Protein AF-K1UDU7-F1 (afdb_monomer)

Mean predicted aligned error: 19.86 Å

Sequence (129 aa):
VFPCEVSVFATDSSVTPAAYSVSVPALAALLIMSVLLILEVDSDKKCVSIVIHNVIGVKRMKDKMLGGNISPKCEYCEFSTPTNDGDTVLCPKKGVVSKDWYCKKYKYDIFKREPKLHPTAPEFSKSDF

Organism: NCBI:txid408170

Structure (mmCIF, N/CA/C/O backbone):
data_AF-K1UDU7-F1
#
_entry.id   AF-K1UDU7-F1
#
loop_
_atom_site.group_PDB
_atom_site.id
_atom_site.type_symbol
_atom_site.label_atom_id
_atom_site.label_alt_id
_atom_site.label_comp_id
_atom_site.label_asym_id
_atom_site.label_entity_id
_atom_site.label_seq_id
_atom_site.pdbx_PDB_ins_code
_atom_site.Cartn_x
_atom_site.Cartn_y
_atom_site.Cartn_z
_atom_site.occupancy
_atom_site.B_iso_or_equiv
_atom_site.auth_seq_id
_atom_site.auth_comp_id
_atom_site.auth_asym_id
_atom_site.auth_atom_id
_atom_site.pdbx_PDB_model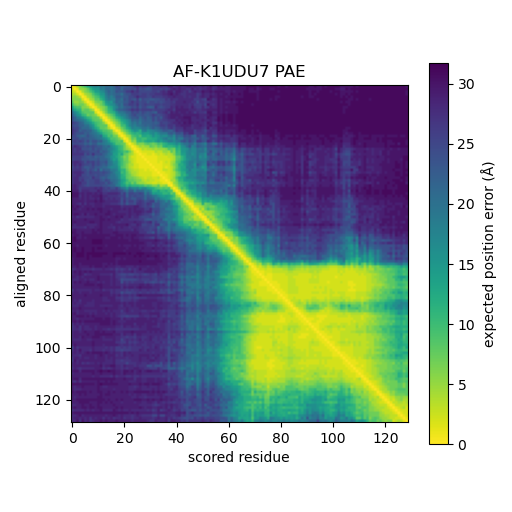_num
ATOM 1 N N . VAL A 1 1 ? -56.305 7.045 87.060 1.00 43.97 1 VAL A N 1
ATOM 2 C CA . VAL A 1 1 ? -55.128 6.664 87.869 1.00 43.97 1 VAL A CA 1
ATOM 3 C C . VAL A 1 1 ? -53.891 6.894 87.016 1.00 43.97 1 VAL A C 1
ATOM 5 O O . VAL A 1 1 ? -53.605 6.094 86.141 1.00 43.97 1 VAL A O 1
ATOM 8 N N . PHE A 1 2 ? -53.262 8.057 87.193 1.00 35.16 2 PHE A N 1
ATOM 9 C CA . PHE A 1 2 ? -51.828 8.262 86.942 1.00 35.16 2 PHE A CA 1
ATOM 10 C C . PHE A 1 2 ? -51.041 7.520 88.047 1.00 35.16 2 PHE A C 1
ATOM 12 O O . PHE A 1 2 ? -51.631 7.266 89.103 1.00 35.16 2 PHE A O 1
ATOM 19 N N . PRO A 1 3 ? -49.785 7.104 87.808 1.00 50.72 3 PRO A N 1
ATOM 20 C CA . PRO A 1 3 ? -48.608 7.990 87.907 1.00 50.72 3 PRO A CA 1
ATOM 21 C C . PRO A 1 3 ? -47.745 7.892 86.624 1.00 50.72 3 PRO A C 1
ATOM 23 O O . PRO A 1 3 ? -47.689 6.840 86.004 1.00 50.72 3 PRO A O 1
ATOM 26 N N . CYS A 1 4 ? -47.198 8.949 86.013 1.00 42.38 4 CYS A N 1
ATOM 27 C CA . CYS A 1 4 ? -46.218 9.929 86.497 1.00 42.38 4 CYS A CA 1
ATOM 28 C C . CYS A 1 4 ? -45.033 9.294 87.229 1.00 42.38 4 CYS A C 1
ATOM 30 O O . CYS A 1 4 ? -45.112 9.140 88.434 1.00 42.38 4 CYS A O 1
ATOM 32 N N . GLU A 1 5 ? -43.915 9.072 86.535 1.00 44.53 5 GLU A N 1
ATOM 33 C CA . GLU A 1 5 ? -42.629 9.581 87.025 1.00 44.53 5 GLU A CA 1
ATOM 34 C C . GLU A 1 5 ? -41.770 10.071 85.856 1.00 44.53 5 GLU A C 1
ATOM 36 O O . GLU A 1 5 ? -41.497 9.367 84.885 1.00 44.53 5 GLU A O 1
ATOM 41 N N . VAL A 1 6 ? -41.402 11.341 85.978 1.00 45.41 6 VAL A N 1
ATOM 42 C CA . VAL A 1 6 ? -40.412 12.080 85.207 1.00 45.41 6 VAL A CA 1
ATOM 43 C C . VAL A 1 6 ? -39.376 12.525 86.237 1.00 45.41 6 VAL A C 1
ATOM 45 O O . VAL A 1 6 ? -39.743 13.192 87.199 1.00 45.41 6 VAL A O 1
ATOM 48 N N . SER A 1 7 ? -38.105 12.187 86.046 1.00 38.25 7 SER A N 1
ATOM 49 C CA . SER A 1 7 ? -36.928 12.913 86.569 1.00 38.25 7 SER A CA 1
ATOM 50 C C . SER A 1 7 ? -35.694 12.297 85.883 1.00 38.25 7 SER A C 1
ATOM 52 O O . SER A 1 7 ? -35.466 11.103 86.011 1.00 38.25 7 SER A O 1
ATOM 54 N N . VAL A 1 8 ? -35.010 12.909 84.906 1.00 38.81 8 VAL A N 1
ATOM 55 C CA . VAL A 1 8 ? -34.413 14.253 84.708 1.00 38.81 8 VAL A CA 1
ATOM 56 C C . VAL A 1 8 ? -33.060 14.412 85.425 1.00 38.81 8 VAL A C 1
ATOM 58 O O . VAL A 1 8 ? -32.942 14.103 86.605 1.00 38.81 8 VAL A O 1
ATOM 61 N N . PHE A 1 9 ? -32.113 14.993 84.665 1.00 30.02 9 PHE A N 1
ATOM 62 C CA . PHE A 1 9 ? -30.778 15.540 84.986 1.00 30.02 9 PHE A CA 1
ATOM 63 C C . PHE A 1 9 ? -29.596 14.562 84.808 1.00 30.02 9 PHE A C 1
ATOM 65 O O . PHE A 1 9 ? -29.650 13.437 85.277 1.00 30.02 9 PHE A O 1
ATOM 72 N N . ALA A 1 10 ? -28.502 14.896 84.109 1.00 34.78 10 ALA A N 1
ATOM 73 C CA . ALA A 1 10 ? -27.901 16.207 83.831 1.00 34.78 10 ALA A CA 1
ATOM 74 C C . ALA A 1 10 ? -27.115 16.199 82.488 1.00 34.78 10 ALA A C 1
ATOM 76 O O . ALA A 1 10 ? -26.538 15.178 82.127 1.00 34.78 10 ALA A O 1
ATOM 77 N N . THR A 1 11 ? -27.291 17.234 81.650 1.00 40.91 11 THR A N 1
ATOM 78 C CA . THR A 1 11 ? -26.280 18.215 81.159 1.00 40.91 11 THR A CA 1
ATOM 79 C C . THR A 1 11 ? -24.948 17.597 80.695 1.00 40.91 11 THR A C 1
ATOM 81 O O . THR A 1 11 ? -24.289 16.891 81.438 1.00 40.91 11 THR A O 1
ATOM 84 N N . ASP A 1 12 ? -24.494 17.803 79.458 1.00 34.12 12 ASP A N 1
ATOM 85 C CA . ASP A 1 12 ? -24.099 19.123 78.973 1.00 34.12 12 ASP A CA 1
ATOM 86 C C . ASP A 1 12 ? -24.155 19.278 77.442 1.00 34.12 12 ASP A C 1
ATOM 88 O O . ASP A 1 12 ? -23.636 18.473 76.680 1.00 34.12 12 ASP A O 1
ATOM 92 N N . SER A 1 13 ? -24.734 20.410 77.047 1.00 41.59 13 SER A N 1
ATOM 93 C CA . SER A 1 13 ? -24.159 21.362 76.097 1.00 41.59 13 SER A CA 1
ATOM 94 C C . SER A 1 13 ? -23.877 20.953 74.638 1.00 41.59 13 SER A C 1
ATOM 96 O O . SER A 1 13 ? -22.930 20.257 74.297 1.00 41.59 13 SER A O 1
ATOM 98 N N . SER A 1 14 ? -24.580 21.688 73.772 1.00 41.50 14 SER A N 1
ATOM 99 C CA . SER A 1 14 ? -24.055 22.362 72.575 1.00 41.50 14 SER A CA 1
ATOM 100 C C . SER A 1 14 ? -24.056 21.623 71.222 1.00 41.50 14 SER A C 1
ATOM 102 O O . SER A 1 14 ? -23.231 20.775 70.925 1.00 41.50 14 SER A O 1
ATOM 104 N N . VAL A 1 15 ? -24.946 22.131 70.356 1.00 41.00 15 VAL A N 1
ATOM 105 C CA . VAL A 1 15 ? -24.691 22.479 68.944 1.00 41.00 15 VAL A CA 1
ATOM 106 C C . VAL A 1 15 ? -24.571 21.314 67.943 1.00 41.00 15 VAL A C 1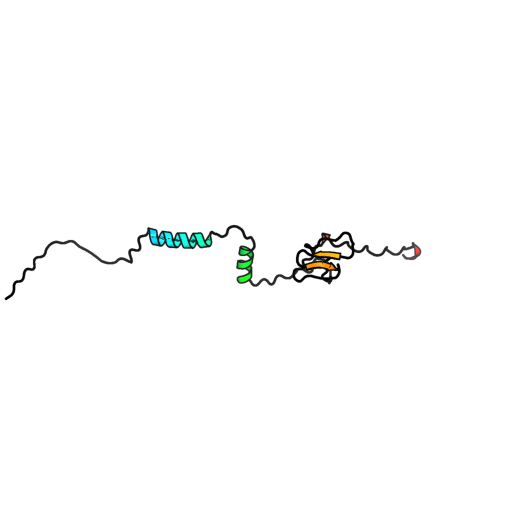
ATOM 108 O O . VAL A 1 15 ? -23.519 20.726 67.734 1.00 41.00 15 VAL A O 1
ATOM 111 N N . THR A 1 16 ? -25.649 21.082 67.185 1.00 46.97 16 THR A N 1
ATOM 112 C CA . THR A 1 16 ? -25.572 20.568 65.799 1.00 46.97 16 THR A CA 1
ATOM 113 C C . THR A 1 16 ? -24.864 21.616 64.930 1.00 46.97 16 THR A C 1
ATOM 115 O O . THR A 1 16 ? -25.219 22.790 65.085 1.00 46.97 16 THR A O 1
ATOM 118 N N . PRO A 1 17 ? -23.954 21.276 63.988 1.00 53.31 17 PRO A N 1
ATOM 119 C CA . PRO A 1 17 ? -24.368 20.613 62.737 1.00 53.31 17 PRO A CA 1
ATOM 120 C C . PRO A 1 17 ? -23.255 19.800 62.020 1.00 53.31 17 PRO A C 1
ATOM 122 O O . PRO A 1 17 ? -22.201 20.338 61.704 1.00 53.31 17 PRO A O 1
ATOM 125 N N . ALA A 1 18 ? -23.467 18.534 61.652 1.00 41.06 18 ALA A N 1
ATOM 126 C CA . ALA A 1 18 ? -22.526 17.845 60.748 1.00 41.06 18 ALA A CA 1
ATOM 127 C C . ALA A 1 18 ? -23.212 16.652 60.073 1.00 41.06 18 ALA A C 1
ATOM 129 O O . ALA A 1 18 ? -23.644 15.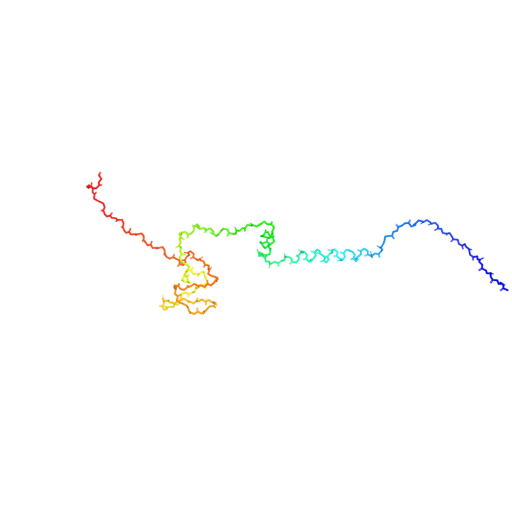715 60.731 1.00 41.06 18 ALA A O 1
ATOM 130 N N . ALA A 1 19 ? -23.528 16.757 58.783 1.00 48.59 19 ALA A N 1
ATOM 131 C CA . ALA A 1 19 ? -22.645 16.290 57.714 1.00 48.59 19 ALA A CA 1
ATOM 132 C C . ALA A 1 19 ? -22.401 14.774 57.817 1.00 48.59 19 ALA A C 1
ATOM 134 O O . ALA A 1 19 ? -21.539 14.320 58.558 1.00 48.59 19 ALA A O 1
ATOM 135 N N . TYR A 1 20 ? -23.230 14.025 57.082 1.00 52.50 20 TYR A N 1
ATOM 136 C CA . TYR A 1 20 ? -23.011 12.662 56.592 1.00 52.50 20 TYR A CA 1
ATOM 137 C C . TYR A 1 20 ? -21.629 12.073 56.947 1.00 52.50 20 TYR A C 1
ATOM 139 O O . TYR A 1 20 ? -20.626 12.291 56.274 1.00 52.50 20 TYR A O 1
ATOM 147 N N . SER A 1 21 ? -21.575 11.285 58.016 1.00 55.03 21 SER A N 1
ATOM 148 C CA . SER A 1 21 ? -20.397 10.522 58.417 1.00 55.03 21 SER A CA 1
ATOM 149 C C . SER A 1 21 ? -20.245 9.273 57.544 1.00 55.03 21 SER A C 1
ATOM 151 O O . SER A 1 21 ? -20.328 8.142 58.016 1.00 55.03 21 SER A O 1
ATOM 153 N N . VAL A 1 22 ? -19.991 9.449 56.244 1.00 54.91 22 VAL A N 1
ATOM 154 C CA . VAL A 1 22 ? -19.299 8.382 55.509 1.00 54.91 22 VAL A CA 1
ATOM 155 C C . VAL A 1 22 ? -17.891 8.388 56.085 1.00 54.91 22 VAL A C 1
ATOM 157 O O . VAL A 1 22 ? -17.193 9.394 55.967 1.00 54.91 22 VAL A O 1
ATOM 160 N N . SER A 1 23 ? -17.498 7.325 56.789 1.00 61.94 23 SER A N 1
ATOM 161 C CA . SER A 1 23 ? -16.153 7.205 57.354 1.00 61.94 23 SER A CA 1
ATOM 162 C C . SER A 1 23 ? -15.139 7.638 56.292 1.00 61.94 23 SER A C 1
ATOM 164 O O . SER A 1 23 ? -15.145 7.065 55.206 1.00 61.94 23 SER A O 1
ATOM 166 N N . VAL A 1 24 ? -14.305 8.642 56.584 1.00 62.97 24 VAL A N 1
ATOM 167 C CA . VAL A 1 24 ? -13.225 9.172 55.722 1.00 62.97 24 VAL A CA 1
ATOM 168 C C . VAL A 1 24 ? -12.520 8.108 54.851 1.00 62.97 24 VAL A C 1
ATOM 170 O O . VAL A 1 24 ? -12.294 8.385 53.670 1.00 62.97 24 VAL A O 1
ATOM 173 N N . PRO A 1 25 ? -12.241 6.875 55.334 1.00 68.56 25 PRO A N 1
ATOM 174 C CA . PRO A 1 25 ? -11.702 5.802 54.491 1.00 68.56 25 PRO A CA 1
ATOM 175 C C . PRO A 1 25 ? -12.552 5.419 53.268 1.00 68.56 25 PRO A C 1
ATOM 177 O O . PRO A 1 25 ? -11.987 5.027 52.255 1.00 68.56 25 PRO A O 1
ATOM 180 N N . ALA A 1 26 ? -13.878 5.544 53.309 1.00 74.94 26 ALA A N 1
ATOM 181 C CA . ALA A 1 26 ? -14.770 5.174 52.208 1.00 74.94 26 ALA A CA 1
ATOM 182 C C . ALA A 1 26 ? -14.762 6.206 51.067 1.00 74.94 26 ALA A C 1
ATOM 184 O O . ALA A 1 26 ? -14.749 5.832 49.896 1.00 74.94 26 ALA A O 1
ATOM 185 N N . LEU A 1 27 ? -14.710 7.502 51.395 1.00 73.38 27 LEU A N 1
ATOM 186 C CA . LEU A 1 27 ? -14.545 8.576 50.407 1.00 73.38 27 LEU A CA 1
ATOM 187 C C . LEU A 1 27 ? -13.143 8.538 49.791 1.00 73.38 27 LEU A C 1
ATOM 189 O O . LEU A 1 27 ? -13.003 8.645 48.575 1.00 73.38 27 LEU A O 1
ATOM 193 N N . ALA A 1 28 ? -12.117 8.305 50.615 1.00 80.38 28 ALA A N 1
ATOM 194 C CA . ALA A 1 28 ? -10.758 8.096 50.131 1.00 80.38 28 ALA A CA 1
ATOM 195 C C . ALA A 1 28 ? -10.677 6.866 49.214 1.00 80.38 28 ALA A C 1
ATOM 197 O O . ALA A 1 28 ? -10.114 6.968 48.132 1.00 80.38 28 ALA A O 1
ATOM 198 N N . ALA A 1 29 ? -11.299 5.741 49.579 1.00 80.56 29 ALA A N 1
ATOM 199 C CA . ALA A 1 29 ? -11.341 4.545 48.740 1.00 80.56 29 ALA A CA 1
ATOM 200 C C . ALA A 1 29 ? -12.068 4.788 47.408 1.00 80.56 29 ALA A C 1
ATOM 202 O O . ALA A 1 29 ? -11.577 4.352 46.374 1.00 80.56 29 ALA A O 1
ATOM 203 N N . LEU A 1 30 ? -13.184 5.524 47.394 1.00 79.25 30 LEU A N 1
ATOM 204 C CA . LEU A 1 30 ? -13.892 5.873 46.155 1.00 79.25 30 LEU A CA 1
ATOM 205 C C . LEU A 1 30 ? -13.056 6.780 45.242 1.00 79.25 30 LEU A C 1
ATOM 207 O O . LEU A 1 30 ? -13.006 6.549 44.034 1.00 79.25 30 LEU A O 1
ATOM 211 N N . LEU A 1 31 ? -12.359 7.771 45.806 1.00 82.31 31 LEU A N 1
ATOM 212 C CA . LEU A 1 31 ? -11.459 8.634 45.039 1.00 82.31 31 LEU A CA 1
ATOM 213 C C . LEU A 1 31 ? -10.244 7.857 44.526 1.00 82.31 31 LEU A C 1
ATOM 215 O O . LEU A 1 31 ? -9.904 7.972 43.353 1.00 82.31 31 LEU A O 1
ATOM 219 N N . ILE A 1 32 ? -9.645 7.003 45.355 1.00 83.94 32 ILE A N 1
ATOM 220 C CA . ILE A 1 32 ? -8.523 6.139 44.976 1.00 83.94 32 ILE A CA 1
ATOM 221 C C . ILE A 1 32 ? -8.948 5.162 43.871 1.00 83.94 32 ILE A C 1
ATOM 223 O O . ILE A 1 32 ? -8.240 5.055 42.878 1.00 83.94 32 ILE A O 1
ATOM 227 N N . MET A 1 33 ? -10.127 4.537 43.957 1.00 76.12 33 MET A N 1
ATOM 228 C CA . MET A 1 33 ? -10.668 3.685 42.887 1.00 76.12 33 MET A CA 1
ATOM 229 C C . MET A 1 33 ? -10.944 4.476 41.602 1.00 76.12 33 MET A C 1
ATOM 231 O O . MET A 1 33 ? -10.653 3.988 40.514 1.00 76.12 33 MET A O 1
ATOM 235 N N . SER A 1 34 ? -11.447 5.711 41.703 1.00 78.19 34 SER A N 1
ATOM 236 C CA . SER A 1 34 ? -11.654 6.569 40.528 1.00 78.19 34 SER A CA 1
ATOM 237 C C . SER A 1 34 ? -10.339 6.990 39.863 1.00 78.19 34 SER A C 1
ATOM 239 O O . SER A 1 34 ? -10.266 7.042 38.641 1.00 78.19 34 SER A O 1
ATOM 241 N N . VAL A 1 35 ? -9.284 7.229 40.648 1.00 76.38 35 VAL A N 1
ATOM 242 C CA . VAL A 1 35 ? -7.953 7.599 40.150 1.00 76.38 35 VAL A CA 1
ATOM 243 C C . VAL A 1 35 ? -7.208 6.376 39.609 1.00 76.38 35 VAL A C 1
ATOM 245 O O . VAL A 1 35 ? -6.563 6.496 38.573 1.00 76.38 35 VAL A O 1
ATOM 248 N N . LEU A 1 36 ? -7.340 5.192 40.220 1.00 68.50 36 LEU A N 1
ATOM 249 C CA . LEU A 1 36 ? -6.777 3.949 39.674 1.00 68.50 36 LEU A CA 1
ATOM 250 C C . LEU A 1 36 ? -7.390 3.596 38.312 1.00 68.50 36 LEU A C 1
ATOM 252 O O . LEU A 1 36 ? -6.643 3.252 37.403 1.00 68.50 36 LEU A O 1
ATOM 256 N N . LEU A 1 37 ? -8.702 3.790 38.127 1.00 64.12 37 LEU A N 1
ATOM 257 C CA . LEU A 1 37 ? -9.349 3.627 36.816 1.00 64.12 37 LEU A CA 1
ATOM 258 C C . LEU A 1 37 ? -8.825 4.617 35.758 1.00 64.12 37 LEU A C 1
ATOM 260 O O . LEU A 1 37 ? -8.872 4.326 34.566 1.00 64.12 37 LEU A O 1
ATOM 264 N N . ILE A 1 38 ? -8.329 5.790 36.172 1.00 64.44 38 ILE A N 1
ATOM 265 C CA . ILE A 1 38 ? -7.722 6.789 35.274 1.00 64.44 38 ILE A CA 1
ATOM 266 C C . ILE A 1 38 ? -6.234 6.479 35.010 1.00 64.44 38 ILE A C 1
ATOM 268 O O . ILE A 1 38 ? -5.713 6.863 33.963 1.00 64.44 38 ILE A O 1
ATOM 272 N N . LEU A 1 39 ? -5.545 5.788 35.928 1.00 59.03 39 LEU A N 1
ATOM 273 C CA . LEU A 1 39 ? -4.109 5.483 35.855 1.00 59.03 39 LEU A CA 1
ATOM 274 C C . LEU A 1 39 ? -3.775 4.083 35.314 1.00 59.03 39 LEU A C 1
ATOM 276 O O . LEU A 1 39 ? -2.618 3.848 34.979 1.00 59.03 39 LEU A O 1
ATOM 280 N N . GLU A 1 40 ? -4.754 3.199 35.095 1.00 57.34 40 GLU A N 1
ATOM 281 C CA . GLU A 1 40 ? -4.620 1.986 34.255 1.00 57.34 40 GLU A CA 1
ATOM 282 C C . GLU A 1 40 ? -4.427 2.302 32.752 1.00 57.34 40 GLU A C 1
ATOM 284 O O . GLU A 1 40 ? -4.710 1.493 31.869 1.00 57.34 40 GLU A O 1
ATOM 289 N N . VAL A 1 41 ? -3.888 3.479 32.428 1.00 56.47 41 VAL A N 1
ATOM 290 C CA . VAL A 1 41 ? -3.317 3.775 31.116 1.00 56.47 41 VAL A CA 1
ATOM 291 C C . VAL A 1 41 ? -1.873 3.284 31.124 1.00 56.47 41 VAL A C 1
ATOM 293 O O . VAL A 1 41 ? -0.933 4.075 31.144 1.00 56.47 41 VAL A O 1
ATOM 296 N N . ASP A 1 42 ? -1.697 1.966 31.078 1.00 54.81 42 ASP A N 1
ATOM 297 C CA . ASP A 1 42 ? -0.448 1.395 30.591 1.00 54.81 42 ASP A CA 1
ATOM 298 C C . ASP A 1 42 ? -0.685 0.610 29.299 1.00 54.81 42 ASP A C 1
ATOM 300 O O . ASP A 1 42 ? -1.626 -0.167 29.153 1.00 54.81 42 ASP A O 1
ATOM 304 N N . SER A 1 43 ? 0.209 0.871 28.350 1.00 52.69 43 SER A N 1
ATOM 305 C CA . SER A 1 43 ? 0.366 0.192 27.070 1.00 52.69 43 SER A CA 1
ATOM 306 C C . SER A 1 43 ? -0.810 0.220 26.101 1.00 52.69 43 SER A C 1
ATOM 308 O O . SER A 1 43 ? -1.289 -0.809 25.653 1.00 52.69 43 SER A O 1
ATOM 310 N N . ASP A 1 44 ? -1.115 1.412 25.587 1.00 52.97 44 ASP A N 1
ATOM 311 C CA . ASP A 1 44 ? -1.306 1.543 24.144 1.00 52.97 44 ASP A CA 1
ATOM 312 C C . ASP A 1 44 ? -1.122 2.997 23.702 1.00 52.97 44 ASP A C 1
ATOM 314 O O . ASP A 1 44 ? -1.994 3.851 23.831 1.00 52.97 44 ASP A O 1
ATOM 318 N N . LYS A 1 45 ? -0.001 3.263 23.033 1.00 52.94 45 LYS A N 1
ATOM 319 C CA . LYS A 1 45 ? 0.279 4.451 22.196 1.00 52.94 45 LYS A CA 1
ATOM 320 C C . LYS A 1 45 ? -0.834 4.777 21.168 1.00 52.94 45 LYS A C 1
ATOM 322 O O . LYS A 1 45 ? -0.787 5.808 20.502 1.00 52.94 45 LYS A O 1
ATOM 327 N N . LYS A 1 46 ? -1.864 3.928 21.054 1.00 54.66 46 LYS A N 1
ATOM 328 C CA . LYS A 1 46 ? -3.131 4.174 20.349 1.00 54.66 46 LYS A CA 1
ATOM 329 C C . LYS A 1 46 ? -4.154 4.974 21.161 1.00 54.66 46 LYS A C 1
ATOM 331 O O . LYS A 1 46 ? -4.832 5.800 20.560 1.00 54.66 46 LYS A O 1
ATOM 336 N N . CYS A 1 47 ? -4.252 4.792 22.477 1.00 48.00 47 CYS A N 1
ATOM 337 C CA . CYS A 1 47 ? -5.259 5.447 23.320 1.00 48.00 47 CYS A CA 1
ATOM 338 C C . CYS A 1 47 ? -5.035 6.962 23.411 1.00 48.00 47 CYS A C 1
ATOM 340 O O . CYS A 1 47 ? -5.976 7.731 23.231 1.00 48.00 47 CYS A O 1
ATOM 342 N N . VAL A 1 48 ? -3.778 7.405 23.547 1.00 50.91 48 VAL A N 1
ATOM 343 C CA . VAL A 1 48 ? -3.432 8.842 23.551 1.00 50.91 48 VAL A CA 1
ATOM 344 C C . VAL A 1 48 ? -3.809 9.512 22.222 1.00 50.91 48 VAL A C 1
ATOM 346 O O . VAL A 1 48 ? -4.389 10.594 22.206 1.00 50.91 48 VAL A O 1
ATOM 349 N N . SER A 1 49 ? -3.567 8.840 21.091 1.00 51.97 49 SER A N 1
ATOM 350 C CA . SER A 1 49 ? -3.978 9.338 19.771 1.00 51.97 49 SER A CA 1
ATOM 351 C C . SER A 1 49 ? -5.506 9.407 19.619 1.00 51.97 49 SER A C 1
ATOM 353 O O . SER A 1 49 ? -6.011 10.365 19.035 1.00 51.97 49 SER A O 1
ATOM 355 N N . ILE A 1 50 ? -6.248 8.434 20.164 1.00 54.91 50 ILE A N 1
ATOM 356 C CA . ILE A 1 50 ? -7.721 8.383 20.123 1.00 54.91 50 ILE A CA 1
ATOM 357 C C . ILE A 1 50 ? -8.348 9.564 20.878 1.00 54.91 50 ILE A C 1
ATOM 359 O O . ILE A 1 50 ? -9.267 10.194 20.357 1.00 54.91 50 ILE A O 1
ATOM 363 N N . VAL A 1 51 ? -7.834 9.903 22.064 1.00 55.28 51 VAL A N 1
ATOM 364 C CA . VAL A 1 51 ? -8.375 11.005 22.879 1.00 55.28 51 VAL A CA 1
ATOM 365 C C . VAL A 1 51 ? -8.120 12.364 22.215 1.00 55.28 51 VAL A C 1
ATOM 367 O O . VAL A 1 51 ? -9.014 13.205 22.173 1.00 55.28 51 VAL A O 1
ATOM 370 N N . ILE A 1 52 ? -6.952 12.559 21.598 1.00 59.22 52 ILE A N 1
ATOM 371 C CA . ILE A 1 52 ? -6.622 13.818 20.909 1.00 59.22 52 ILE A CA 1
ATOM 372 C C . ILE A 1 52 ? -7.440 13.989 19.613 1.00 59.22 52 ILE A C 1
ATOM 374 O O . ILE A 1 52 ? -7.927 15.086 19.337 1.00 59.22 52 ILE A O 1
ATOM 378 N N . HIS A 1 53 ? -7.661 12.916 18.840 1.00 56.34 53 HIS A N 1
ATOM 379 C CA . HIS A 1 53 ? -8.467 12.955 17.608 1.00 56.34 53 HIS A CA 1
ATOM 380 C C . HIS A 1 53 ? -9.953 13.293 17.837 1.00 56.34 53 HIS A C 1
ATOM 382 O O . HIS A 1 53 ? -10.583 13.836 16.930 1.00 56.34 53 HIS A O 1
ATOM 388 N N . ASN A 1 54 ? -10.513 12.971 19.010 1.00 51.59 54 ASN A N 1
ATOM 389 C CA . ASN A 1 54 ? -11.912 13.269 19.345 1.00 51.59 54 ASN A CA 1
ATOM 390 C C . ASN A 1 54 ? -12.135 14.720 19.801 1.00 51.59 54 ASN A C 1
ATOM 392 O O . ASN A 1 54 ? -13.250 15.219 19.682 1.00 51.59 54 ASN A O 1
ATOM 396 N N . VAL A 1 55 ? -11.098 15.396 20.309 1.00 54.78 55 VAL A N 1
ATOM 397 C CA . VAL A 1 55 ? -11.194 16.783 20.803 1.00 54.78 55 VAL A CA 1
ATOM 398 C C . VAL A 1 55 ? -10.808 17.796 19.724 1.00 54.78 55 VAL A C 1
ATOM 400 O O . VAL A 1 55 ? -11.422 18.853 19.616 1.00 54.78 55 VAL A O 1
ATOM 403 N N . ILE A 1 56 ? -9.822 17.476 18.885 1.00 55.50 56 ILE A N 1
ATOM 404 C CA . ILE A 1 56 ? -9.372 18.342 17.794 1.00 55.50 56 ILE A CA 1
ATOM 405 C C . ILE A 1 56 ? -9.484 17.514 16.519 1.00 55.50 56 ILE A C 1
ATOM 407 O O . ILE A 1 56 ? -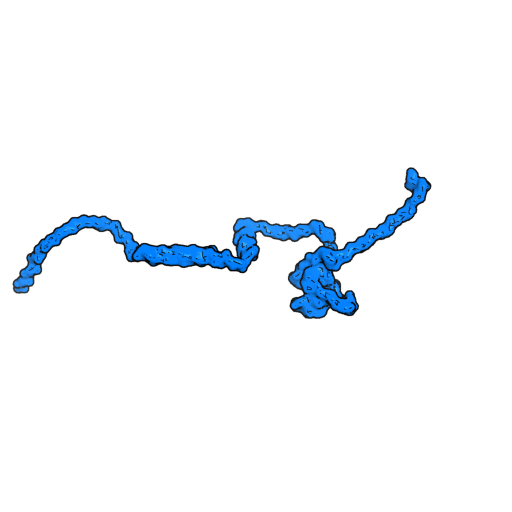8.683 16.611 16.280 1.00 55.50 56 ILE A O 1
ATOM 411 N N . GLY A 1 57 ? -10.512 17.787 15.714 1.00 45.38 57 GLY A N 1
ATOM 412 C CA . GLY A 1 57 ? -10.800 17.083 14.465 1.00 45.38 57 GLY A CA 1
ATOM 413 C C . GLY A 1 57 ? -9.724 17.299 13.398 1.00 45.38 57 GLY A C 1
ATOM 414 O O . GLY A 1 57 ? -9.957 17.967 12.395 1.00 45.38 57 GLY A O 1
ATOM 415 N N . VAL A 1 58 ? -8.537 16.723 13.580 1.00 48.88 58 VAL A N 1
ATOM 416 C CA . VAL A 1 58 ? -7.471 16.742 12.580 1.00 48.88 58 VAL A CA 1
ATOM 417 C C . VAL A 1 58 ? -7.703 15.570 11.636 1.00 48.88 58 VAL A C 1
ATOM 419 O O . VAL A 1 58 ? -7.326 14.423 11.900 1.00 48.88 58 VAL A O 1
ATOM 422 N N . LYS A 1 59 ? -8.362 15.856 10.511 1.00 47.94 59 LYS A N 1
ATOM 423 C CA . LYS A 1 59 ? -8.425 14.948 9.364 1.00 47.94 59 LYS A CA 1
ATOM 424 C C . LYS A 1 59 ? -6.986 14.654 8.940 1.00 47.94 59 LYS A C 1
ATOM 426 O O . LYS A 1 59 ? -6.295 15.556 8.480 1.00 47.94 59 LYS A O 1
ATOM 431 N N . ARG A 1 60 ? -6.525 13.408 9.110 1.00 48.84 60 ARG A N 1
ATOM 432 C CA . ARG A 1 60 ? -5.207 12.970 8.622 1.00 48.84 60 ARG A CA 1
ATOM 433 C C . ARG A 1 60 ? -5.153 13.187 7.110 1.00 48.84 60 ARG A C 1
ATOM 435 O O . ARG A 1 60 ? -5.702 12.390 6.347 1.00 48.84 60 ARG A O 1
ATOM 442 N N . MET A 1 61 ? -4.526 14.283 6.693 1.00 54.31 61 MET A N 1
ATOM 443 C CA . MET A 1 61 ? -4.135 14.506 5.312 1.00 54.31 61 MET A CA 1
ATOM 444 C C . MET A 1 61 ? -3.095 13.430 5.015 1.00 54.31 61 MET A C 1
ATOM 446 O O . MET A 1 61 ? -2.038 13.386 5.630 1.00 54.31 61 MET A O 1
ATOM 450 N N . LYS A 1 62 ? -3.446 12.460 4.172 1.00 56.81 62 LYS A N 1
ATOM 451 C CA . LYS A 1 62 ? -2.502 11.424 3.767 1.00 56.81 62 LYS A CA 1
ATOM 452 C C . LYS A 1 62 ? -1.501 12.101 2.838 1.00 56.81 62 LYS A C 1
ATOM 454 O O . LYS A 1 62 ? -1.833 12.360 1.681 1.00 56.81 62 LYS A O 1
ATOM 459 N N . ASP A 1 63 ? -0.354 12.474 3.397 1.00 50.69 63 ASP A N 1
ATOM 460 C CA . ASP A 1 63 ? 0.668 13.277 2.735 1.00 50.69 63 ASP A CA 1
ATOM 461 C C . ASP A 1 63 ? 1.047 12.663 1.390 1.00 50.69 63 ASP A C 1
ATOM 463 O O . ASP A 1 63 ? 1.593 11.563 1.293 1.00 50.69 63 ASP A O 1
ATOM 467 N N . LYS A 1 64 ? 0.740 13.401 0.322 1.00 53.00 64 LYS A N 1
ATOM 468 C CA . LYS A 1 64 ? 1.078 13.068 -1.067 1.00 53.00 64 LYS A CA 1
ATOM 469 C C . LYS A 1 64 ? 2.560 13.348 -1.367 1.00 53.00 64 LYS A C 1
ATOM 471 O O . LYS A 1 64 ? 2.896 13.729 -2.482 1.00 53.00 64 LYS A O 1
ATOM 476 N N . MET A 1 65 ? 3.445 13.204 -0.381 1.00 52.59 65 MET A N 1
ATOM 477 C CA . MET A 1 65 ? 4.868 13.543 -0.513 1.00 52.59 65 MET A CA 1
ATOM 478 C C . MET A 1 65 ? 5.709 12.419 -1.135 1.00 52.59 65 MET A C 1
ATOM 480 O O . MET A 1 65 ? 6.875 12.620 -1.447 1.00 52.59 65 MET A O 1
ATOM 484 N N . LEU A 1 66 ? 5.115 11.250 -1.385 1.00 57.22 66 LEU A N 1
ATOM 485 C CA . LEU A 1 66 ? 5.802 10.075 -1.921 1.00 57.22 66 LEU A CA 1
ATOM 486 C C . LEU A 1 66 ? 5.328 9.769 -3.351 1.00 57.22 66 LEU A C 1
ATOM 488 O O . LEU A 1 66 ? 4.755 8.720 -3.621 1.00 57.22 66 LEU A O 1
ATOM 492 N N . GLY A 1 67 ? 5.548 10.723 -4.258 1.00 52.06 67 GLY A N 1
ATOM 493 C CA . GLY A 1 67 ? 5.579 10.504 -5.708 1.00 52.06 67 GLY A CA 1
ATOM 494 C C . GLY A 1 67 ? 4.268 10.104 -6.397 1.00 52.06 67 GLY A C 1
ATOM 495 O O . GLY A 1 67 ? 4.103 8.952 -6.770 1.00 52.06 67 GLY A O 1
ATOM 496 N N . GLY A 1 68 ? 3.412 11.075 -6.726 1.00 61.72 68 GLY A N 1
ATOM 497 C CA . GLY A 1 68 ? 2.401 10.936 -7.790 1.00 61.72 68 GLY A CA 1
ATOM 498 C C . GLY A 1 68 ? 1.212 9.997 -7.516 1.00 61.72 68 GLY A C 1
ATOM 499 O O . GLY A 1 68 ? 1.084 9.380 -6.461 1.00 61.72 68 GLY A O 1
ATOM 500 N N . ASN A 1 69 ? 0.290 9.927 -8.486 1.00 65.75 69 ASN A N 1
ATOM 501 C CA . ASN A 1 69 ? -0.897 9.062 -8.460 1.00 65.75 69 ASN A CA 1
ATOM 502 C C . ASN A 1 69 ? -0.484 7.599 -8.724 1.00 65.75 69 ASN A C 1
ATOM 504 O O . ASN A 1 69 ? -0.580 7.097 -9.842 1.00 65.75 69 ASN A O 1
ATOM 508 N N . ILE A 1 70 ? 0.071 6.941 -7.706 1.00 79.25 70 ILE A N 1
ATOM 509 C CA . ILE A 1 70 ? 0.444 5.524 -7.761 1.00 79.25 70 ILE A CA 1
ATOM 510 C C . ILE A 1 70 ? -0.814 4.693 -7.517 1.00 79.25 70 ILE A C 1
ATOM 512 O O . ILE A 1 70 ? -1.470 4.830 -6.482 1.00 79.25 70 ILE A O 1
ATOM 516 N N . SER A 1 71 ? -1.132 3.803 -8.455 1.00 86.44 71 SER A N 1
ATOM 517 C CA . SER A 1 71 ? -2.222 2.847 -8.260 1.00 86.44 71 SER A CA 1
ATOM 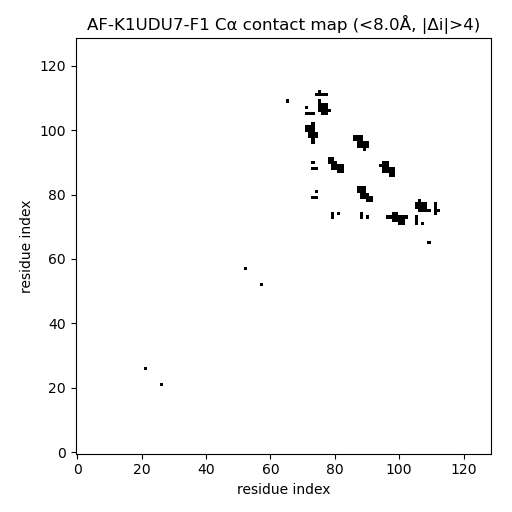518 C C . SER A 1 71 ? -1.872 1.877 -7.124 1.00 86.44 71 SER A C 1
ATOM 520 O O . SER A 1 71 ? -0.757 1.348 -7.105 1.00 86.44 71 SER A O 1
ATOM 522 N N . PRO A 1 72 ? -2.787 1.633 -6.168 1.00 89.12 72 PRO A N 1
ATOM 523 C CA . PRO A 1 72 ? -2.531 0.705 -5.079 1.00 89.12 72 PRO A CA 1
ATOM 524 C C . PRO A 1 72 ? -2.371 -0.706 -5.646 1.00 89.12 72 PRO A C 1
ATOM 526 O O . PRO A 1 72 ? -3.252 -1.194 -6.346 1.00 89.12 72 PRO A O 1
ATOM 529 N N . LYS A 1 73 ? -1.255 -1.358 -5.322 1.00 92.38 73 LYS A N 1
ATOM 530 C CA . LYS A 1 73 ? -0.949 -2.738 -5.720 1.00 92.38 73 LYS A CA 1
ATOM 531 C C . LYS A 1 73 ? -0.408 -3.513 -4.531 1.00 92.38 73 LYS A C 1
ATOM 533 O O . LYS A 1 73 ? 0.372 -2.973 -3.747 1.00 92.38 73 LYS A O 1
ATOM 538 N N . CYS A 1 74 ? -0.795 -4.774 -4.393 1.00 92.19 74 CYS A N 1
ATOM 539 C CA . CYS A 1 74 ? -0.326 -5.659 -3.334 1.00 92.19 74 CYS A CA 1
ATOM 540 C C . CYS A 1 74 ? 1.170 -5.934 -3.457 1.00 92.19 74 CYS A C 1
ATOM 542 O O . CYS A 1 74 ? 1.792 -6.167 -2.429 1.00 92.19 74 CYS A O 1
ATOM 544 N N . GLU A 1 75 ? 1.759 -5.823 -4.647 1.00 92.00 75 GLU A N 1
ATOM 545 C CA . GLU A 1 75 ? 3.216 -5.823 -4.829 1.00 92.00 75 GLU A CA 1
ATOM 546 C C . GLU A 1 75 ? 3.918 -4.775 -3.945 1.00 92.00 75 GLU A C 1
ATOM 548 O O . GLU A 1 75 ? 4.878 -5.091 -3.252 1.00 92.00 75 GLU A O 1
ATOM 553 N N . TYR A 1 76 ? 3.369 -3.560 -3.855 1.00 91.50 76 TYR A N 1
ATOM 554 C CA . TYR A 1 76 ? 3.949 -2.457 -3.073 1.00 91.50 76 TYR A CA 1
ATOM 555 C C . TYR A 1 76 ? 3.415 -2.385 -1.639 1.00 91.50 76 TYR A C 1
ATOM 557 O O . TYR A 1 76 ? 3.450 -1.325 -1.010 1.00 91.50 76 TYR A O 1
ATOM 565 N N . CYS A 1 77 ? 2.810 -3.461 -1.134 1.00 91.81 77 CYS A N 1
ATOM 566 C CA . CYS A 1 77 ? 2.225 -3.455 0.198 1.00 91.81 77 CYS A CA 1
ATOM 567 C C . CYS A 1 77 ? 3.268 -3.813 1.257 1.00 91.81 77 CYS A C 1
ATOM 569 O O . CYS A 1 77 ? 3.945 -4.821 1.127 1.00 91.81 77 CYS A O 1
ATOM 571 N N . GLU A 1 78 ? 3.324 -3.085 2.370 1.00 92.81 78 GLU A N 1
ATOM 572 C CA . GLU A 1 78 ? 4.200 -3.411 3.512 1.00 92.81 78 GLU A CA 1
ATOM 573 C C . GLU A 1 78 ? 4.018 -4.858 4.006 1.00 92.81 78 GLU A C 1
ATOM 575 O O . GLU A 1 78 ? 4.983 -5.543 4.327 1.00 92.81 78 GLU A O 1
ATOM 580 N N . PHE A 1 79 ? 2.783 -5.368 3.972 1.00 93.38 79 PHE A N 1
ATOM 581 C CA . PHE A 1 79 ? 2.437 -6.690 4.503 1.00 93.38 79 PHE A CA 1
ATOM 582 C C . PHE A 1 79 ? 2.552 -7.847 3.506 1.00 93.38 79 PHE A C 1
ATOM 584 O O . PHE A 1 79 ? 2.327 -8.986 3.904 1.00 93.38 79 PHE A O 1
ATOM 591 N N . SER A 1 80 ? 2.776 -7.586 2.217 1.00 92.56 80 SER A N 1
ATOM 592 C CA . SER A 1 80 ? 2.866 -8.655 1.218 1.00 92.56 80 SER A CA 1
ATOM 593 C C . SER A 1 80 ? 4.262 -9.268 1.173 1.00 92.56 80 SER A C 1
ATOM 595 O O . SER A 1 80 ? 5.267 -8.584 1.383 1.00 92.56 80 SER A O 1
ATOM 597 N N . THR A 1 81 ? 4.318 -10.554 0.849 1.00 92.75 81 THR A N 1
ATOM 598 C CA . THR A 1 81 ? 5.570 -11.277 0.615 1.00 92.75 81 THR A CA 1
ATOM 599 C C . THR A 1 81 ? 5.568 -11.786 -0.825 1.00 92.75 81 THR A C 1
ATOM 601 O O . THR A 1 81 ? 4.580 -12.403 -1.224 1.00 92.75 81 THR A O 1
ATOM 604 N N . PRO A 1 82 ? 6.607 -11.515 -1.633 1.00 90.81 82 PRO A N 1
ATOM 605 C CA . PRO A 1 82 ? 6.680 -12.056 -2.986 1.00 90.81 82 PRO A CA 1
ATOM 606 C C . PRO A 1 82 ? 6.842 -13.580 -2.940 1.00 90.81 82 PRO A C 1
ATOM 608 O O . PRO A 1 82 ? 7.619 -14.101 -2.139 1.00 90.81 82 PRO A O 1
ATOM 611 N N . THR A 1 83 ? 6.101 -14.289 -3.789 1.00 91.94 83 THR A N 1
ATOM 612 C CA . THR A 1 83 ? 6.288 -15.731 -3.995 1.00 91.94 83 THR A CA 1
ATOM 613 C C . THR A 1 83 ? 7.459 -15.965 -4.954 1.00 91.94 83 THR A C 1
ATOM 615 O O . THR A 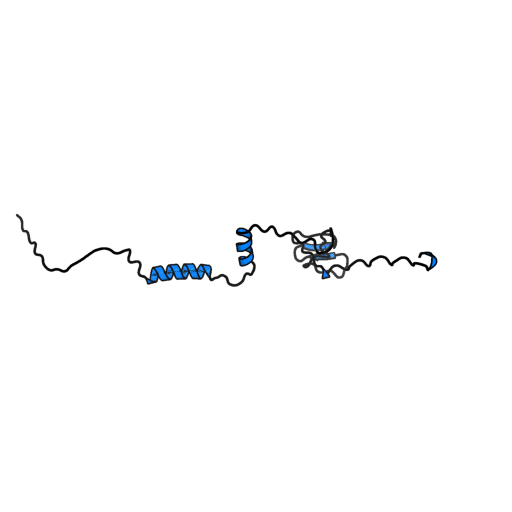1 83 ? 7.818 -15.077 -5.730 1.00 91.94 83 THR A O 1
ATOM 618 N N . ASN A 1 84 ? 8.048 -17.164 -4.931 1.00 89.56 84 ASN A N 1
ATOM 619 C CA . ASN A 1 84 ? 9.120 -17.5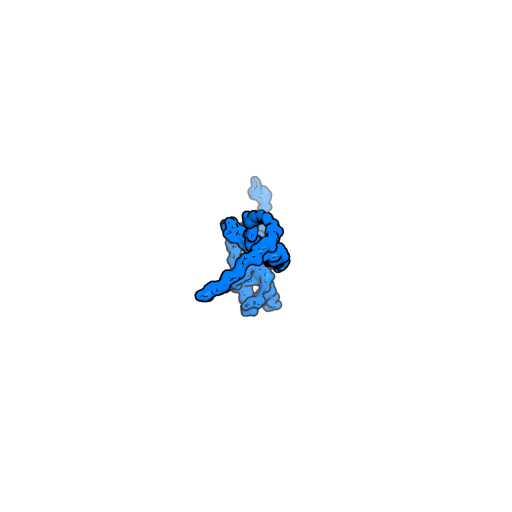44 -5.854 1.00 89.56 84 ASN A CA 1
ATOM 620 C C . ASN A 1 84 ? 8.700 -17.464 -7.336 1.00 89.56 84 ASN A C 1
ATOM 622 O O . ASN A 1 84 ? 9.528 -17.124 -8.171 1.00 89.56 84 ASN A O 1
ATOM 626 N N . ASP A 1 85 ? 7.413 -17.675 -7.636 1.00 85.75 85 ASP A N 1
ATOM 627 C CA . ASP A 1 85 ? 6.861 -17.645 -8.999 1.00 85.75 85 ASP A CA 1
ATOM 628 C C . ASP A 1 85 ? 6.931 -16.266 -9.677 1.00 85.75 85 ASP A C 1
ATOM 630 O O . ASP A 1 85 ? 6.690 -16.154 -10.872 1.00 85.75 85 ASP A O 1
ATOM 634 N N . GLY A 1 86 ? 7.203 -15.190 -8.932 1.00 82.56 86 GLY A N 1
ATOM 635 C CA . GLY A 1 86 ? 7.387 -13.856 -9.505 1.00 82.56 86 GLY A CA 1
ATOM 636 C C . GLY A 1 86 ? 6.117 -13.163 -10.013 1.00 82.56 86 GLY A C 1
ATOM 637 O O . GLY A 1 86 ? 6.152 -11.951 -10.165 1.00 82.56 86 GLY A O 1
ATOM 638 N N . ASP A 1 87 ? 4.988 -13.851 -10.190 1.00 88.75 87 ASP A N 1
ATOM 639 C CA . ASP A 1 87 ? 3.721 -13.246 -10.659 1.00 88.75 87 ASP A CA 1
ATOM 640 C C . ASP A 1 87 ? 2.670 -13.077 -9.552 1.00 88.75 87 ASP A C 1
ATOM 642 O O . ASP A 1 87 ? 1.681 -12.343 -9.684 1.00 88.75 87 ASP A O 1
ATOM 646 N N . THR A 1 88 ? 2.896 -13.738 -8.418 1.00 93.50 88 THR A N 1
ATOM 647 C CA . THR A 1 88 ? 1.986 -13.744 -7.276 1.00 93.50 88 THR A CA 1
ATOM 648 C C . THR A 1 88 ? 2.660 -13.220 -6.018 1.00 93.50 88 THR A C 1
ATOM 650 O O . THR A 1 88 ? 3.880 -13.268 -5.842 1.00 93.50 88 THR A O 1
ATOM 653 N N . VAL A 1 89 ? 1.836 -12.688 -5.122 1.00 94.44 89 VAL A N 1
ATOM 654 C CA . VAL A 1 89 ? 2.248 -12.234 -3.799 1.00 94.44 89 VAL A CA 1
ATOM 655 C C . VAL A 1 89 ? 1.375 -12.893 -2.747 1.00 94.44 89 VAL A C 1
ATOM 657 O O . VAL A 1 89 ? 0.157 -13.014 -2.893 1.00 94.44 89 VAL A O 1
ATOM 660 N N . LEU A 1 90 ? 1.995 -13.303 -1.652 1.00 94.75 90 LEU A N 1
ATOM 661 C CA . LEU A 1 90 ? 1.303 -13.819 -0.493 1.00 94.75 90 LEU A CA 1
ATOM 662 C C . LEU A 1 90 ? 0.818 -12.647 0.361 1.00 94.75 90 LEU A C 1
ATOM 664 O O . LEU A 1 90 ? 1.600 -11.869 0.910 1.00 94.75 90 LEU A O 1
ATOM 668 N N . CYS A 1 91 ? -0.500 -12.512 0.475 1.00 94.06 91 CYS A N 1
ATOM 669 C CA . CYS A 1 91 ? -1.137 -11.568 1.377 1.00 94.06 91 CYS A CA 1
ATOM 670 C C . CYS A 1 91 ? -1.587 -12.302 2.649 1.00 94.06 91 CYS A C 1
ATOM 672 O O . CYS A 1 91 ? -2.443 -13.182 2.555 1.00 94.06 91 CYS A O 1
ATOM 674 N N . PRO A 1 92 ? -1.173 -11.880 3.858 1.00 91.38 92 PRO A N 1
ATOM 675 C CA . PRO A 1 92 ? -1.554 -12.550 5.108 1.00 91.38 92 PRO A CA 1
ATOM 676 C C . PRO A 1 92 ? -3.065 -12.525 5.401 1.00 91.38 92 PRO A C 1
ATOM 678 O O . PRO A 1 92 ? -3.529 -13.157 6.340 1.00 91.38 92 PRO A O 1
ATOM 681 N N . LYS A 1 93 ? -3.855 -11.762 4.631 1.00 88.94 93 LYS A N 1
ATOM 682 C CA . LYS A 1 93 ? -5.313 -11.637 4.802 1.00 88.94 93 LYS A CA 1
ATOM 683 C C . LYS A 1 93 ? -6.131 -12.398 3.767 1.00 88.94 93 LYS A C 1
ATOM 685 O O . LYS A 1 93 ? -7.295 -12.674 4.024 1.00 88.94 93 LYS A O 1
ATOM 690 N N . LYS A 1 94 ? -5.573 -12.625 2.579 1.00 90.81 94 LYS A N 1
ATOM 691 C CA . LYS A 1 94 ? -6.288 -13.216 1.440 1.00 90.81 94 LYS A CA 1
ATOM 692 C C . LYS A 1 94 ? -5.651 -14.505 0.925 1.00 90.81 94 LYS A C 1
ATOM 694 O O . LYS A 1 94 ? -6.318 -15.225 0.199 1.00 90.81 94 LYS A O 1
ATOM 699 N N . GLY A 1 95 ? -4.404 -14.787 1.293 1.00 92.69 95 GLY A N 1
ATOM 700 C CA . GLY A 1 95 ? -3.604 -15.843 0.688 1.00 92.69 95 GLY A CA 1
ATOM 701 C C . GLY A 1 95 ? -2.875 -15.345 -0.558 1.00 92.69 95 GLY A C 1
ATOM 702 O O . GLY A 1 95 ? -2.488 -14.176 -0.632 1.00 92.69 95 GLY A O 1
ATOM 703 N N . VAL A 1 96 ? -2.671 -16.241 -1.518 1.00 93.88 96 VAL A N 1
ATOM 704 C CA . VAL A 1 96 ? -1.963 -15.956 -2.770 1.00 93.88 96 VAL A CA 1
ATOM 705 C C . VAL A 1 96 ? -2.839 -15.078 -3.664 1.00 93.88 96 VAL A C 1
ATOM 707 O O . VAL A 1 96 ? -3.980 -15.424 -3.968 1.00 93.88 96 VAL A O 1
ATOM 710 N N . VAL A 1 97 ? -2.322 -13.918 -4.059 1.00 94.25 97 VAL A N 1
ATOM 711 C CA . VAL A 1 97 ? -3.006 -12.949 -4.925 1.00 94.25 97 VAL A CA 1
ATOM 712 C C . V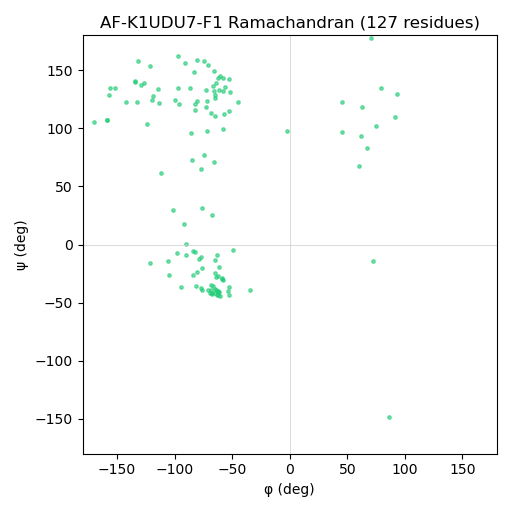AL A 1 97 ? -2.076 -12.497 -6.049 1.00 94.25 97 VAL A C 1
ATOM 714 O O . VAL A 1 97 ? -0.858 -12.579 -5.924 1.00 94.25 97 VAL A O 1
ATOM 717 N N . SER A 1 98 ? -2.640 -11.997 -7.149 1.00 93.38 98 SER A N 1
ATOM 718 C CA . SER A 1 98 ? -1.852 -11.362 -8.213 1.00 93.38 98 SER A CA 1
ATOM 719 C C . SER A 1 98 ? -1.196 -10.066 -7.714 1.00 93.38 98 SER A C 1
ATOM 721 O O . SER A 1 98 ? -1.757 -9.363 -6.865 1.00 93.38 98 SER A O 1
ATOM 723 N N . LYS A 1 99 ? -0.026 -9.731 -8.264 1.00 91.62 99 LYS A N 1
ATOM 724 C CA . LYS A 1 99 ? 0.723 -8.496 -7.971 1.00 91.62 99 LYS A CA 1
ATOM 725 C C . LYS A 1 99 ? -0.091 -7.213 -8.144 1.00 91.62 99 LYS A C 1
ATOM 727 O O . LYS A 1 99 ? 0.010 -6.311 -7.308 1.00 91.62 99 LYS A O 1
ATOM 732 N N . ASP A 1 100 ? -0.924 -7.158 -9.183 1.00 91.94 100 ASP A N 1
ATOM 733 C CA . ASP A 1 100 ? -1.723 -5.978 -9.540 1.00 91.94 100 ASP A CA 1
ATOM 734 C C . ASP A 1 100 ? -2.978 -5.792 -8.679 1.00 91.94 100 ASP A C 1
ATOM 736 O O . ASP A 1 100 ? -3.605 -4.732 -8.696 1.00 91.94 100 ASP A O 1
ATOM 740 N N . TRP A 1 101 ? -3.362 -6.808 -7.906 1.00 93.00 101 TRP A N 1
ATOM 741 C CA . TRP A 1 101 ? -4.527 -6.731 -7.034 1.00 93.00 101 TRP A CA 1
ATOM 742 C C . TRP A 1 101 ? -4.243 -5.860 -5.798 1.00 93.00 101 TRP A C 1
ATOM 744 O O . TRP A 1 101 ? -3.093 -5.703 -5.413 1.00 93.00 101 TRP A O 1
ATOM 754 N N . TYR A 1 102 ? -5.261 -5.310 -5.122 1.00 92.19 102 TYR A N 1
ATOM 755 C CA . TYR A 1 102 ? -5.070 -4.543 -3.881 1.00 92.19 102 TYR A CA 1
ATOM 756 C C . TYR A 1 102 ? -6.062 -4.920 -2.781 1.00 92.19 102 TYR A C 1
ATOM 758 O O . TYR A 1 102 ? -7.260 -5.101 -3.003 1.00 92.19 102 TYR A O 1
ATOM 766 N N . CYS A 1 103 ? -5.566 -4.987 -1.544 1.00 91.94 103 CYS A N 1
ATOM 767 C CA . CYS A 1 103 ? -6.382 -5.310 -0.381 1.00 91.94 103 CYS A CA 1
ATOM 768 C C . CYS A 1 103 ? -6.968 -4.068 0.301 1.00 91.94 103 CYS A C 1
ATOM 770 O O . CYS A 1 103 ? -6.415 -2.974 0.252 1.00 91.94 103 CYS A O 1
ATOM 772 N N . LYS A 1 104 ? -8.082 -4.247 1.026 1.00 90.19 104 LYS A N 1
ATOM 773 C CA . LYS A 1 104 ? -8.749 -3.153 1.760 1.00 90.19 104 LYS A CA 1
ATOM 774 C C . LYS A 1 104 ? -7.851 -2.479 2.809 1.00 90.19 104 LYS A C 1
ATOM 776 O O . LYS A 1 104 ? -8.046 -1.312 3.117 1.00 90.19 104 LYS A O 1
ATOM 781 N N . LYS A 1 105 ? -6.883 -3.212 3.376 1.00 88.06 105 LYS A N 1
ATOM 782 C CA . LYS A 1 105 ? -5.916 -2.709 4.374 1.00 88.06 105 LYS A CA 1
ATOM 783 C C . LYS A 1 105 ? -4.545 -2.405 3.753 1.00 88.06 105 LYS A C 1
ATOM 785 O O . LYS A 1 105 ? -3.526 -2.552 4.422 1.00 88.06 105 LYS A O 1
ATOM 790 N N . TYR A 1 106 ? -4.521 -2.035 2.477 1.00 91.00 106 TYR A N 1
ATOM 791 C CA . TYR A 1 106 ? -3.297 -1.702 1.764 1.00 91.00 106 TYR A CA 1
ATOM 792 C C . TYR A 1 106 ? -2.538 -0.546 2.438 1.00 91.00 106 TYR A C 1
ATOM 794 O O . TYR A 1 106 ? -3.113 0.499 2.762 1.00 91.00 106 TYR A O 1
ATOM 802 N N . LYS A 1 107 ? -1.231 -0.741 2.618 1.00 90.56 107 LYS A N 1
ATOM 803 C CA . LYS A 1 107 ? -0.279 0.256 3.113 1.00 90.56 107 LYS A CA 1
ATOM 804 C C . LYS A 1 107 ? 0.937 0.237 2.194 1.00 90.56 107 LYS A C 1
ATOM 806 O O . LYS A 1 107 ? 1.506 -0.831 1.992 1.00 90.56 107 LYS A O 1
ATOM 811 N N . TYR A 1 108 ? 1.252 1.390 1.611 1.00 89.38 108 TYR A N 1
ATOM 812 C CA . TYR A 1 108 ? 2.345 1.548 0.656 1.00 89.38 108 TYR A CA 1
ATOM 813 C C . TYR A 1 108 ? 3.694 1.472 1.370 1.00 89.38 108 TYR A C 1
ATOM 815 O O . TYR A 1 108 ? 3.872 2.139 2.389 1.00 89.38 108 TYR A O 1
ATOM 823 N N . ASP A 1 109 ? 4.609 0.683 0.816 1.00 88.75 109 ASP A N 1
ATOM 824 C CA . ASP A 1 109 ? 5.997 0.567 1.253 1.00 88.75 109 ASP A CA 1
ATOM 825 C C . ASP A 1 109 ? 6.927 1.118 0.165 1.00 88.75 109 ASP A C 1
ATOM 827 O O . ASP A 1 109 ? 6.899 0.666 -0.981 1.00 88.75 109 ASP A O 1
ATOM 831 N N . ILE A 1 110 ? 7.735 2.116 0.524 1.00 86.06 110 ILE A N 1
ATOM 832 C CA . ILE A 1 110 ? 8.651 2.798 -0.398 1.00 86.06 110 ILE A CA 1
ATOM 833 C C . ILE A 1 110 ? 9.773 1.850 -0.831 1.00 86.06 110 ILE A C 1
ATOM 835 O O . ILE A 1 110 ? 10.197 1.903 -1.981 1.00 86.06 110 ILE A O 1
ATOM 839 N N . PHE A 1 111 ? 10.231 0.968 0.061 1.00 87.81 111 PHE A N 1
ATOM 840 C CA . PHE A 1 111 ? 11.397 0.117 -0.188 1.00 87.81 111 PHE A CA 1
ATOM 841 C C . PHE A 1 111 ? 11.102 -1.051 -1.128 1.00 87.81 111 PHE A C 1
ATOM 843 O O . PHE A 1 111 ? 12.015 -1.588 -1.742 1.00 87.81 111 PHE A O 1
ATOM 850 N N . LYS A 1 112 ? 9.827 -1.427 -1.277 1.00 86.50 112 LYS A N 1
ATOM 851 C CA . LYS A 1 112 ? 9.397 -2.467 -2.225 1.00 86.50 112 LYS A CA 1
ATOM 852 C C . LYS A 1 112 ? 9.232 -1.951 -3.649 1.00 86.50 112 LYS A C 1
ATOM 854 O O . LYS A 1 112 ? 8.941 -2.731 -4.552 1.00 86.50 112 LYS A O 1
ATOM 859 N N . ARG A 1 113 ? 9.362 -0.641 -3.860 1.00 86.50 113 ARG A N 1
ATOM 860 C CA . ARG A 1 113 ? 9.302 -0.047 -5.188 1.00 86.50 113 ARG A CA 1
ATOM 861 C C . ARG A 1 113 ? 10.710 0.144 -5.722 1.00 86.50 113 ARG A C 1
ATOM 863 O O . ARG A 1 113 ? 11.476 0.936 -5.188 1.00 86.50 113 ARG A O 1
ATOM 870 N N . GLU A 1 114 ? 10.982 -0.474 -6.858 1.00 82.44 114 GLU A N 1
ATOM 871 C CA . GLU A 1 114 ? 12.144 -0.137 -7.672 1.00 82.44 114 GLU A CA 1
ATOM 872 C C . GLU A 1 114 ? 11.814 1.093 -8.541 1.00 82.44 114 GLU A C 1
ATOM 874 O O . GLU A 1 114 ? 10.826 1.084 -9.291 1.00 82.44 114 GLU A O 1
ATOM 879 N N . PRO A 1 115 ? 12.564 2.206 -8.424 1.00 82.62 115 PRO A N 1
ATOM 880 C CA . PRO A 1 115 ? 12.403 3.346 -9.317 1.00 82.62 115 PRO A CA 1
ATOM 881 C C . PRO A 1 115 ? 12.703 2.934 -10.759 1.00 82.62 115 PRO A C 1
ATOM 883 O O . PRO A 1 115 ? 13.723 2.310 -11.037 1.00 82.62 115 PRO A O 1
ATOM 886 N N . LYS A 1 116 ? 11.832 3.319 -11.697 1.00 81.94 116 LYS A N 1
ATOM 887 C CA . LYS A 1 116 ? 12.139 3.158 -13.120 1.00 81.94 116 LYS A CA 1
ATOM 888 C C . LYS A 1 116 ? 13.329 4.051 -13.451 1.00 81.94 116 LYS A C 1
ATOM 890 O O . LYS A 1 116 ? 13.299 5.240 -13.129 1.00 81.94 116 LYS A O 1
ATOM 895 N N . LEU A 1 117 ? 14.346 3.476 -14.088 1.00 80.69 117 LEU A N 1
ATOM 896 C CA . LEU A 1 117 ? 15.463 4.245 -14.617 1.00 80.69 117 LEU A CA 1
ATOM 897 C C . LEU A 1 117 ? 14.922 5.304 -15.576 1.00 80.69 117 LEU A C 1
ATOM 899 O O . LEU A 1 117 ? 14.023 5.038 -16.379 1.00 80.69 117 LEU A O 1
ATOM 903 N N . HIS A 1 118 ? 15.449 6.517 -15.451 1.00 82.00 118 HIS A N 1
ATOM 904 C CA . HIS A 1 118 ? 15.164 7.558 -16.422 1.00 82.00 118 HIS A CA 1
ATOM 905 C C . HIS A 1 118 ? 15.697 7.096 -17.789 1.00 82.00 118 HIS A C 1
ATOM 907 O O . HIS A 1 118 ? 16.739 6.434 -17.824 1.00 82.00 118 HIS A O 1
ATOM 913 N N . PRO A 1 119 ? 15.009 7.398 -18.905 1.00 86.31 119 PRO A N 1
ATOM 914 C CA . PRO A 1 119 ? 15.558 7.123 -20.226 1.00 86.31 119 PRO A CA 1
ATOM 915 C C . PRO A 1 119 ? 16.950 7.744 -20.354 1.00 86.31 119 PRO A C 1
ATOM 917 O O . PRO A 1 119 ? 17.191 8.841 -19.839 1.00 86.31 119 PRO A O 1
ATOM 920 N N . THR A 1 120 ? 17.850 7.031 -21.034 1.00 88.19 120 THR A N 1
ATOM 921 C CA . THR A 1 120 ? 19.185 7.532 -21.362 1.00 88.19 120 THR A CA 1
ATOM 922 C C . THR A 1 120 ? 19.049 8.890 -22.037 1.00 88.19 120 THR A C 1
ATOM 924 O O . THR A 1 120 ? 18.226 9.057 -22.941 1.00 88.19 120 THR A O 1
ATOM 927 N N . ALA A 1 121 ? 19.822 9.867 -21.564 1.00 87.38 121 ALA A N 1
ATOM 928 C CA . ALA A 1 121 ? 19.853 11.177 -22.191 1.00 87.38 121 ALA A CA 1
ATOM 929 C C . ALA A 1 121 ? 20.270 11.031 -23.667 1.00 87.38 121 ALA A C 1
ATOM 931 O O . ALA A 1 121 ? 21.108 10.178 -23.971 1.00 87.38 121 ALA A O 1
ATOM 932 N N . PRO A 1 122 ? 19.696 11.825 -24.584 1.00 90.12 122 PRO A N 1
ATOM 933 C CA . PRO A 1 122 ? 20.157 11.842 -25.964 1.00 90.12 122 PRO A CA 1
ATOM 934 C C . PRO A 1 122 ? 21.628 12.273 -26.023 1.00 90.12 122 PRO A C 1
ATOM 936 O O . PRO A 1 122 ? 22.081 13.094 -25.221 1.00 90.12 122 PRO A O 1
ATOM 939 N N . GLU A 1 123 ? 22.375 11.705 -26.966 1.00 91.69 123 GLU A N 1
ATOM 940 C CA . GLU A 1 123 ? 23.751 12.119 -27.221 1.00 91.69 123 GLU A CA 1
ATOM 941 C C . GLU A 1 123 ? 23.739 13.480 -27.922 1.00 91.69 123 GLU A C 1
ATOM 943 O O . GLU A 1 123 ? 23.183 13.618 -29.010 1.00 91.69 123 GLU A O 1
ATOM 948 N N . PHE A 1 124 ? 24.334 14.490 -27.284 1.00 91.69 124 PHE A N 1
ATOM 949 C CA . PHE A 1 124 ? 24.496 15.821 -27.864 1.00 91.69 124 PHE A CA 1
ATOM 950 C C . PHE A 1 124 ? 25.884 15.961 -28.484 1.00 91.69 124 PHE A C 1
ATOM 952 O O . PHE A 1 124 ? 26.896 15.604 -27.872 1.00 91.69 124 PHE A O 1
ATOM 959 N N . SER A 1 125 ? 25.933 16.512 -29.692 1.00 93.25 125 SER A N 1
ATOM 960 C CA . SER A 1 125 ? 27.168 16.816 -30.407 1.00 93.25 125 SER A CA 1
ATOM 961 C C . SER A 1 125 ? 27.565 18.282 -30.213 1.00 93.25 125 SER A C 1
ATOM 963 O O . SER A 1 125 ? 26.752 19.127 -29.845 1.00 93.25 125 SER A O 1
ATOM 965 N N . LYS A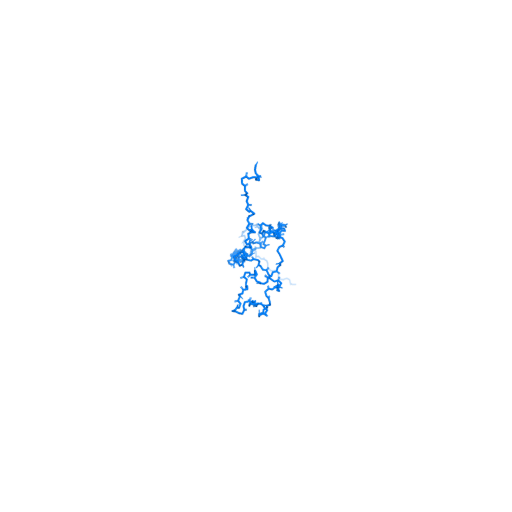 1 126 ? 28.827 18.629 -30.495 1.00 92.12 126 LYS A N 1
ATOM 966 C CA . LYS A 1 126 ? 29.301 20.024 -30.405 1.00 92.12 126 LYS A CA 1
ATOM 967 C C . LYS A 1 126 ? 28.567 20.975 -31.366 1.00 92.12 126 LYS A C 1
ATOM 969 O O . LYS A 1 126 ? 28.612 22.176 -31.156 1.00 92.12 126 LYS A O 1
ATOM 974 N N . SER A 1 127 ? 27.914 20.446 -32.400 1.00 91.69 127 SER A N 1
ATOM 975 C CA . SER A 1 127 ? 27.076 21.202 -33.339 1.00 91.69 127 SER A CA 1
ATOM 976 C C . SER A 1 127 ? 25.692 21.583 -32.799 1.00 91.69 127 SER A C 1
ATOM 978 O O . SER A 1 127 ? 25.016 22.376 -33.444 1.00 91.69 127 SER A O 1
ATOM 980 N N . ASP A 1 128 ? 25.268 21.041 -31.653 1.00 90.06 128 ASP A N 1
ATOM 981 C CA . ASP A 1 128 ? 23.953 21.313 -31.045 1.00 90.06 128 ASP A CA 1
ATOM 982 C C . ASP A 1 128 ? 23.956 22.507 -30.062 1.00 90.06 128 ASP A C 1
ATOM 984 O O . ASP A 1 128 ? 22.921 22.814 -29.467 1.00 90.06 128 ASP A O 1
ATOM 988 N N . PHE A 1 129 ? 25.108 23.166 -29.876 1.00 86.56 129 PHE A N 1
ATOM 989 C CA . PHE A 1 129 ? 25.325 24.315 -28.983 1.00 86.56 129 PHE A CA 1
ATOM 990 C C . PHE A 1 129 ? 25.814 25.535 -29.765 1.00 86.56 129 PHE A C 1
ATOM 992 O O . PHE A 1 129 ? 25.395 26.657 -29.401 1.00 86.56 129 PHE A O 1
#

Foldseek 3Di:
DDDDDDDDDDDDDDDDDDDDCPPPVVVVVVVVVVVVVVVVPDDDPVVVVVVVCVVDVDDPPPDPPQDDDDQQWLLQFPQWADDPVRQWIQHPVPGIDGRRDHDPPGDGDPVSDDDDDDPDDDDDDPVND

pLDDT: mean 71.22, std 19.68, range [30.02, 94.75]

Nearest PDB structures (foldseek):
  3dj5-assembly1_A  TM=4.153E-01  e=6.171E+00  Mus musculus
  8s51-assembly1_M  TM=3.152E-01  e=7.058E+00  Homo sapiens
  8xcj-assembly1_F  TM=2.132E-01  e=3.606E+00  Escherichia phage Lambda

Secondary structure (DSSP, 8-state):
-----------------------HHHHHHHHHHHHHHHH---S-HHHHHHHHHHHS-------TTSSS-PPP-GGGBTT-EE-TTSSEEEETTTEEEETT---TT--B-STTPPPPPPPPPPPPPGGG-

Radius of gyration: 38.11 Å; Cα contacts (8 Å, |Δi|>4): 76; chains: 1; bounding box: 84×42×121 Å

Solvent-accessible surface area (backbone atoms only — not comparable to full-atom values): 8878 Å² total; per-residue (Å²): 135,83,81,87,90,84,84,86,88,79,89,82,85,83,81,89,86,80,78,84,81,68,56,66,68,59,59,50,47,53,52,49,54,56,48,48,70,66,60,70,77,69,89,54,91,59,56,65,52,52,59,50,49,75,76,48,82,70,76,82,74,80,74,81,82,79,70,74,95,67,80,74,30,35,61,33,20,68,76,41,42,80,43,93,83,73,60,39,25,37,31,92,87,79,43,80,39,54,33,77,42,65,58,98,84,66,43,84,31,74,87,65,53,80,80,78,78,76,77,80,76,81,90,80,57,88,87,79,114